Protein AF-A0A960TXF7-F1 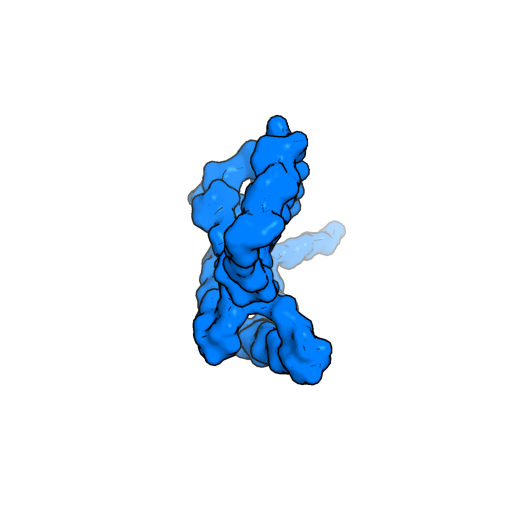(afdb_monomer)

Structure (mmCIF, N/CA/C/O backbone):
data_AF-A0A960TXF7-F1
#
_entry.id   AF-A0A960TXF7-F1
#
loop_
_atom_site.group_PDB
_atom_site.id
_atom_site.type_symbol
_atom_site.label_atom_id
_atom_site.label_alt_id
_atom_site.label_comp_id
_atom_site.label_asym_id
_atom_site.label_entity_id
_atom_site.label_seq_id
_atom_site.pdbx_PDB_ins_code
_atom_site.Cartn_x
_atom_site.Cartn_y
_atom_site.Cartn_z
_atom_site.occupancy
_atom_site.B_iso_or_equiv
_atom_site.auth_seq_id
_atom_site.auth_comp_id
_atom_site.auth_asym_id
_atom_site.auth_atom_id
_atom_site.pdbx_PDB_model_num
ATOM 1 N N . ALA A 1 1 ? 22.463 -26.499 -21.495 1.00 48.94 1 ALA A N 1
ATOM 2 C CA . ALA A 1 1 ? 21.980 -25.417 -20.615 1.00 48.94 1 ALA A CA 1
ATOM 3 C C . ALA A 1 1 ? 20.539 -25.119 -21.002 1.00 48.94 1 ALA A C 1
ATOM 5 O 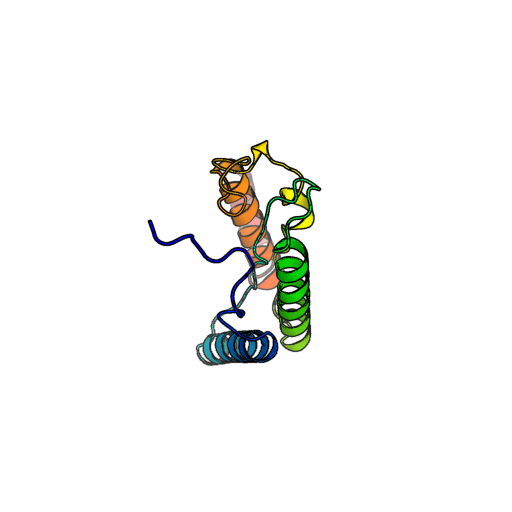O . ALA A 1 1 ? 20.307 -24.806 -22.161 1.00 48.94 1 ALA A O 1
ATOM 6 N N . LEU A 1 2 ? 19.575 -25.313 -20.099 1.00 41.69 2 LEU A N 1
ATOM 7 C CA . LEU A 1 2 ? 18.179 -24.956 -20.362 1.00 41.69 2 LEU A CA 1
ATOM 8 C C . LEU A 1 2 ? 18.055 -23.437 -20.217 1.00 41.69 2 LEU A C 1
ATOM 10 O O . LEU A 1 2 ? 18.309 -22.893 -19.144 1.00 41.69 2 LEU A O 1
ATOM 14 N N . SER A 1 3 ? 17.741 -22.756 -21.314 1.00 46.59 3 SER A N 1
ATOM 15 C CA . SER A 1 3 ? 17.459 -21.323 -21.327 1.00 46.59 3 SER A CA 1
ATOM 16 C C . SER A 1 3 ? 16.235 -21.036 -20.456 1.00 46.59 3 SER A C 1
ATOM 18 O O . SER A 1 3 ? 15.187 -21.653 -20.654 1.00 46.59 3 SER A O 1
ATOM 20 N N . LYS A 1 4 ? 16.355 -20.103 -19.501 1.00 43.81 4 LYS A N 1
ATOM 21 C CA . LYS A 1 4 ? 15.197 -19.589 -18.757 1.00 43.81 4 LYS A CA 1
ATOM 22 C C . LYS A 1 4 ? 14.184 -19.014 -19.761 1.00 43.81 4 LYS A C 1
ATOM 24 O O . LYS A 1 4 ? 14.619 -18.343 -20.700 1.00 43.81 4 LYS A O 1
ATOM 29 N N . PRO A 1 5 ? 12.876 -19.271 -19.599 1.00 44.31 5 PRO A N 1
ATOM 30 C CA . PRO A 1 5 ? 11.870 -18.686 -20.472 1.00 44.31 5 PRO A CA 1
ATOM 31 C C . PRO A 1 5 ? 11.972 -17.160 -20.411 1.00 44.31 5 PRO A C 1
ATOM 33 O O . PRO A 1 5 ? 12.007 -16.573 -19.330 1.00 44.31 5 PRO A O 1
ATOM 36 N N . GLN A 1 6 ? 12.089 -16.541 -21.584 1.00 47.06 6 GLN A N 1
ATOM 37 C CA . GLN A 1 6 ? 12.057 -15.094 -21.747 1.00 47.06 6 GLN A CA 1
ATOM 38 C C . GLN A 1 6 ? 10.592 -14.664 -21.844 1.00 47.06 6 GLN A C 1
ATOM 40 O O . GLN A 1 6 ? 9.909 -14.998 -22.810 1.00 47.06 6 GLN A O 1
ATOM 45 N N . GLY A 1 7 ? 10.113 -13.979 -20.808 1.00 55.59 7 GLY A N 1
ATOM 46 C CA . GLY A 1 7 ? 8.768 -13.414 -20.718 1.00 55.59 7 GLY A CA 1
ATOM 47 C C . GLY A 1 7 ? 8.164 -13.604 -19.323 1.00 55.59 7 GLY A C 1
ATOM 48 O O . GLY A 1 7 ? 8.476 -14.597 -18.656 1.00 55.59 7 GLY A O 1
ATOM 49 N N . PRO A 1 8 ? 7.310 -12.680 -18.851 1.00 56.34 8 PRO A N 1
ATOM 50 C CA . PRO A 1 8 ? 6.561 -12.900 -17.625 1.00 56.34 8 PRO A CA 1
ATOM 51 C C . PRO A 1 8 ? 5.668 -14.127 -17.837 1.00 56.34 8 PRO A C 1
ATOM 53 O O . PRO A 1 8 ? 4.799 -14.139 -18.708 1.00 56.34 8 PRO A O 1
ATOM 56 N N . GLY A 1 9 ? 5.925 -15.193 -17.078 1.00 61.25 9 GLY A N 1
ATOM 57 C CA . GLY A 1 9 ? 5.056 -16.367 -17.060 1.00 61.25 9 GLY A CA 1
ATOM 58 C C . GLY A 1 9 ? 3.615 -15.992 -16.683 1.00 61.25 9 GLY A C 1
ATOM 59 O O . GLY A 1 9 ? 3.362 -14.866 -16.240 1.00 61.25 9 GLY A O 1
ATOM 60 N N . PRO A 1 10 ? 2.649 -16.914 -16.838 1.00 71.25 10 PRO A N 1
ATOM 61 C CA . PRO A 1 10 ? 1.277 -16.654 -16.415 1.00 71.25 10 PRO A CA 1
ATOM 62 C C . PRO A 1 10 ? 1.255 -16.191 -14.952 1.00 71.25 10 PRO A C 1
ATOM 64 O O . PRO A 1 10 ? 1.995 -16.717 -14.116 1.00 71.25 10 PRO A O 1
ATOM 67 N N . LEU A 1 11 ? 0.425 -15.185 -14.652 1.00 76.62 11 LEU A N 1
ATOM 68 C CA . LEU A 1 11 ? 0.263 -14.675 -13.291 1.00 76.62 11 LEU A CA 1
ATOM 69 C C . LEU A 1 11 ? -0.062 -15.840 -12.352 1.00 76.62 11 LEU A C 1
ATOM 71 O O . LEU A 1 11 ? -0.988 -16.605 -12.611 1.00 76.62 11 LEU A O 1
ATOM 75 N N . ARG A 1 12 ? 0.678 -15.951 -11.243 1.00 83.69 12 ARG A N 1
ATOM 76 C CA . ARG A 1 12 ? 0.446 -16.999 -10.235 1.00 83.69 12 ARG A CA 1
ATOM 77 C C . ARG A 1 12 ? -0.962 -16.924 -9.634 1.00 83.69 12 ARG A C 1
ATOM 79 O O . ARG A 1 12 ? -1.509 -17.946 -9.245 1.00 83.69 12 ARG A O 1
ATOM 86 N N . VAL A 1 13 ? -1.512 -15.716 -9.523 1.00 89.75 13 VAL A N 1
ATOM 87 C CA . VAL A 1 13 ? -2.841 -15.440 -8.963 1.00 89.75 13 VAL A CA 1
ATOM 88 C C . VAL A 1 13 ? -3.541 -14.492 -9.921 1.00 89.75 13 VAL A C 1
ATOM 90 O O . VAL A 1 13 ? -2.968 -13.451 -10.228 1.00 89.75 13 VAL A O 1
ATOM 93 N N . GLY A 1 14 ? -4.737 -14.824 -10.407 1.00 93.62 14 GLY A N 1
ATOM 94 C CA . GLY A 1 14 ? -5.514 -13.921 -11.255 1.00 93.62 14 GLY A CA 1
ATOM 95 C C . GLY A 1 14 ? -5.907 -12.637 -10.518 1.00 93.62 14 GLY A C 1
ATOM 96 O O . GLY A 1 14 ? -5.864 -12.562 -9.294 1.00 93.62 14 GLY A O 1
ATOM 97 N N . VAL A 1 15 ? -6.293 -11.594 -11.253 1.00 94.50 15 VAL A N 1
ATOM 98 C CA . VAL A 1 15 ? -6.696 -10.328 -10.616 1.00 94.50 15 VAL A CA 1
ATOM 99 C C . VAL A 1 15 ? -8.021 -10.443 -9.864 1.00 94.50 15 VAL A C 1
ATOM 101 O O . VAL A 1 15 ? -8.145 -9.854 -8.793 1.00 94.50 15 VAL A O 1
ATOM 104 N N . GLU A 1 16 ? -8.975 -11.215 -10.385 1.00 95.94 16 GLU A N 1
ATOM 105 C CA . GLU A 1 16 ? -10.229 -11.469 -9.668 1.00 95.94 16 GLU A CA 1
ATOM 106 C C . GLU A 1 16 ? -9.993 -12.382 -8.457 1.00 95.94 16 GLU A C 1
ATOM 108 O O . GLU A 1 16 ? -10.413 -12.028 -7.363 1.00 95.94 16 GLU A O 1
ATOM 113 N N . ASP A 1 17 ? -9.179 -13.439 -8.584 1.00 97.25 17 ASP A N 1
ATOM 114 C CA . ASP A 1 17 ? -8.786 -14.258 -7.423 1.00 97.25 17 ASP A CA 1
ATOM 115 C C . ASP A 1 17 ? -8.098 -13.414 -6.340 1.00 97.25 17 ASP A C 1
ATOM 117 O O . ASP A 1 17 ? -8.353 -13.571 -5.151 1.00 97.25 17 ASP A O 1
ATOM 121 N N . TYR A 1 18 ? -7.219 -12.487 -6.729 1.00 97.50 18 TYR A N 1
ATOM 122 C CA . TYR A 1 18 ? -6.572 -11.568 -5.794 1.00 97.50 18 TYR A CA 1
ATOM 123 C C . TYR A 1 18 ? -7.580 -10.655 -5.085 1.00 97.50 18 TYR A C 1
ATOM 125 O O . TYR A 1 18 ? -7.461 -10.439 -3.879 1.00 97.50 18 TYR A O 1
ATOM 133 N N . ARG A 1 19 ? -8.574 -10.136 -5.816 1.00 98.19 19 ARG A N 1
ATOM 134 C CA . ARG A 1 19 ? -9.665 -9.331 -5.255 1.00 98.19 19 ARG A CA 1
ATOM 135 C C . ARG A 1 19 ? -10.462 -10.131 -4.230 1.00 98.19 19 ARG A C 1
ATOM 137 O O . ARG A 1 19 ? -10.678 -9.639 -3.124 1.00 98.19 19 ARG A O 1
ATOM 144 N N . ASP A 1 20 ? -10.882 -11.336 -4.592 1.00 98.31 20 ASP A N 1
ATOM 145 C CA . ASP A 1 20 ? -11.723 -12.173 -3.739 1.00 98.31 20 ASP A CA 1
ATOM 146 C C . ASP A 1 20 ? -10.954 -12.658 -2.507 1.00 98.31 20 ASP A C 1
ATOM 148 O O . ASP A 1 20 ? -11.476 -12.583 -1.397 1.00 98.31 20 ASP A O 1
ATOM 152 N N . ASN A 1 21 ? -9.673 -13.002 -2.663 1.00 98.44 21 ASN A N 1
ATOM 153 C CA . ASN A 1 21 ? -8.792 -13.316 -1.538 1.00 98.44 21 ASN A CA 1
ATOM 154 C C . ASN A 1 21 ? -8.642 -12.130 -0.575 1.00 98.44 21 ASN A C 1
ATOM 156 O O . ASN A 1 21 ? -8.694 -12.317 0.637 1.00 98.44 21 ASN A O 1
ATOM 160 N N . LEU A 1 22 ? -8.465 -10.903 -1.085 1.00 98.31 22 LEU A N 1
ATOM 161 C CA . LEU A 1 22 ? -8.387 -9.713 -0.232 1.00 98.31 22 LEU A CA 1
ATOM 162 C C . LEU A 1 22 ? -9.682 -9.468 0.541 1.00 98.31 22 LEU A C 1
ATOM 164 O O . LEU A 1 22 ? -9.623 -9.155 1.728 1.00 98.31 22 LEU A O 1
ATOM 168 N N . ARG A 1 23 ? -10.838 -9.612 -0.116 1.00 98.69 23 ARG A N 1
ATOM 169 C CA . ARG A 1 23 ? -12.144 -9.473 0.541 1.00 98.69 23 ARG A CA 1
ATOM 170 C C . ARG A 1 23 ? -12.311 -10.503 1.653 1.00 98.69 23 ARG A C 1
ATOM 172 O O . ARG A 1 23 ? -12.618 -10.100 2.767 1.00 98.69 23 ARG A O 1
ATOM 179 N N . ALA A 1 24 ? -12.042 -11.776 1.358 1.00 98.56 24 ALA A N 1
ATOM 180 C CA . ALA A 1 24 ? -12.150 -12.864 2.326 1.00 98.56 24 ALA A CA 1
ATOM 181 C C . ALA A 1 24 ? -11.249 -12.626 3.547 1.00 98.56 24 ALA A C 1
ATOM 183 O O . ALA A 1 24 ? -11.729 -12.645 4.669 1.00 98.56 24 ALA A O 1
ATOM 184 N N . MET A 1 25 ? -9.975 -12.265 3.343 1.00 98.69 25 MET A N 1
ATOM 185 C CA . MET A 1 25 ? -9.065 -11.973 4.460 1.00 98.69 25 MET A CA 1
ATOM 186 C C . MET A 1 25 ? -9.539 -10.807 5.343 1.00 98.69 25 MET A C 1
ATOM 188 O O . MET A 1 25 ? -9.341 -10.840 6.558 1.00 98.69 25 MET A O 1
ATOM 192 N N . ILE A 1 26 ? -10.133 -9.761 4.752 1.00 98.62 26 ILE A N 1
ATOM 193 C CA . ILE A 1 26 ? -10.697 -8.632 5.508 1.00 98.62 26 ILE A CA 1
ATOM 194 C C . ILE A 1 26 ? -11.921 -9.071 6.310 1.00 98.62 26 ILE A C 1
ATOM 196 O O . ILE A 1 26 ? -12.040 -8.685 7.473 1.00 98.62 26 ILE A O 1
ATOM 200 N N . ASP A 1 27 ? -12.823 -9.827 5.685 1.00 98.44 27 ASP A N 1
ATOM 201 C CA . ASP A 1 27 ? -14.054 -10.298 6.316 1.00 98.44 27 ASP A CA 1
ATOM 202 C C . ASP A 1 27 ? -13.719 -11.225 7.490 1.00 98.44 27 ASP A C 1
ATOM 204 O O . ASP A 1 27 ? -14.088 -10.905 8.619 1.00 98.44 27 ASP A O 1
ATOM 208 N N . ASP A 1 28 ? -12.891 -12.249 7.265 1.00 98.62 28 ASP A N 1
ATOM 209 C CA . ASP A 1 28 ? -12.446 -13.195 8.296 1.00 98.62 28 ASP A CA 1
ATOM 210 C C . ASP A 1 28 ? -11.789 -12.470 9.485 1.00 98.62 28 ASP A C 1
ATOM 212 O O . ASP A 1 28 ? -12.089 -12.733 10.647 1.00 98.62 28 ASP A O 1
ATOM 216 N N . SER A 1 29 ? -10.917 -11.491 9.214 1.00 98.38 29 SER A N 1
ATOM 217 C CA . SER A 1 29 ? -10.253 -10.721 10.278 1.00 98.38 29 SER A CA 1
ATOM 218 C C . SER A 1 29 ? -11.249 -9.909 11.114 1.00 98.38 29 SER A C 1
ATOM 220 O O . SER A 1 29 ? -11.090 -9.779 12.327 1.00 98.38 29 SER A O 1
ATOM 222 N N . ARG A 1 30 ? -12.273 -9.334 10.476 1.00 97.25 30 ARG A N 1
ATOM 223 C CA . ARG A 1 30 ? -13.287 -8.516 11.155 1.00 97.25 30 ARG A CA 1
ATOM 224 C C . ARG A 1 30 ? -14.293 -9.349 11.929 1.00 97.25 30 ARG A C 1
ATOM 226 O O . ARG A 1 30 ? -14.745 -8.892 12.976 1.00 97.25 30 ARG A O 1
ATOM 233 N N . GLU A 1 31 ? -14.634 -10.535 11.436 1.00 97.94 31 GLU A N 1
ATOM 234 C CA . GLU A 1 31 ? -15.466 -11.496 12.164 1.00 97.94 31 GLU A CA 1
ATOM 235 C C . GLU A 1 31 ? -14.823 -11.877 13.507 1.00 97.94 31 GLU A C 1
ATOM 237 O O . GLU A 1 31 ? -15.519 -11.975 14.516 1.00 97.94 31 GLU A O 1
ATOM 242 N N . GLU A 1 32 ? -13.489 -11.933 13.558 1.00 98.00 32 GLU A N 1
ATOM 243 C CA . GLU A 1 32 ? -12.696 -12.139 14.779 1.00 98.00 32 GLU A CA 1
ATOM 244 C C . GLU A 1 32 ? -12.445 -10.845 15.588 1.00 98.00 32 GLU A C 1
ATOM 246 O O . GLU A 1 32 ? -11.663 -10.822 16.541 1.00 98.00 32 GLU A O 1
ATOM 251 N N . GLY A 1 33 ? -13.095 -9.734 15.226 1.00 97.06 33 GLY A N 1
ATOM 252 C CA . GLY A 1 33 ? -13.002 -8.457 15.938 1.00 97.06 33 GLY A CA 1
ATOM 253 C C . GLY A 1 33 ? -11.702 -7.680 15.707 1.00 97.06 33 GLY A C 1
ATOM 254 O O . GLY A 1 33 ? -11.419 -6.734 16.447 1.00 97.06 33 GLY A O 1
ATOM 255 N N . ALA A 1 34 ? -10.899 -8.040 14.700 1.00 97.62 34 ALA A N 1
ATOM 256 C CA . ALA A 1 34 ? -9.671 -7.321 14.389 1.00 97.62 34 ALA A CA 1
ATOM 257 C C . ALA A 1 34 ? -9.936 -6.030 13.597 1.00 97.62 34 ALA A C 1
ATOM 259 O O . ALA A 1 34 ? -10.768 -5.965 12.687 1.00 97.62 34 ALA A O 1
ATOM 260 N N . ASN A 1 35 ? -9.135 -5.004 13.890 1.00 96.88 35 ASN A N 1
ATOM 261 C CA . ASN A 1 35 ? -9.017 -3.824 13.042 1.00 96.88 35 ASN A CA 1
ATOM 262 C C . ASN A 1 35 ? -8.053 -4.119 11.889 1.00 96.88 35 ASN A C 1
ATOM 264 O O . ASN A 1 35 ? -6.926 -4.561 12.112 1.00 96.88 35 ASN A O 1
ATOM 268 N N . VAL A 1 36 ? -8.481 -3.843 10.658 1.00 98.00 36 VAL A N 1
ATOM 269 C CA . VAL A 1 36 ? -7.714 -4.160 9.447 1.00 98.00 36 VAL A CA 1
ATOM 270 C C . VAL A 1 36 ? -7.224 -2.884 8.774 1.00 98.00 36 VAL A C 1
ATOM 272 O O . VAL A 1 36 ? -7.999 -1.953 8.564 1.00 98.00 36 VAL A O 1
ATOM 275 N N . ILE A 1 37 ? -5.947 -2.871 8.387 1.00 98.06 37 ILE A N 1
ATOM 276 C CA . ILE A 1 37 ? -5.323 -1.861 7.524 1.00 98.06 37 ILE A CA 1
ATOM 277 C C . ILE A 1 37 ? -4.745 -2.586 6.313 1.00 98.06 37 ILE A C 1
ATOM 279 O O . ILE A 1 37 ? -4.038 -3.581 6.472 1.00 98.06 37 ILE A O 1
ATOM 283 N N . LEU A 1 38 ? -4.985 -2.069 5.108 1.00 98.00 38 LEU A N 1
ATOM 284 C CA . LEU A 1 38 ? -4.288 -2.540 3.913 1.00 98.00 38 LEU A CA 1
ATOM 285 C C . LEU A 1 38 ? -3.053 -1.684 3.634 1.00 98.00 38 LEU A C 1
ATOM 287 O O . LEU A 1 38 ? -3.142 -0.465 3.507 1.00 98.00 38 LEU A O 1
ATOM 291 N N . VAL A 1 39 ? -1.897 -2.328 3.482 1.00 97.56 39 VAL A N 1
ATOM 292 C CA . VAL A 1 39 ? -0.645 -1.671 3.083 1.00 97.56 39 VAL A CA 1
ATOM 293 C C . VAL A 1 39 ? -0.381 -1.987 1.617 1.00 97.56 39 VAL A C 1
ATOM 295 O O . VAL A 1 39 ? -0.290 -3.155 1.235 1.00 97.56 39 VAL A O 1
ATOM 298 N N . LEU A 1 40 ? -0.269 -0.960 0.773 1.00 96.00 40 LEU A N 1
ATOM 299 C CA . LEU A 1 40 ? 0.006 -1.170 -0.647 1.00 96.00 40 LEU A CA 1
ATOM 300 C C . LEU A 1 40 ? 1.489 -1.481 -0.849 1.00 96.00 40 LEU A C 1
ATOM 302 O O . LEU A 1 40 ? 2.355 -0.729 -0.403 1.00 96.00 40 LEU A O 1
ATOM 306 N N . SER A 1 41 ? 1.769 -2.585 -1.544 1.00 92.62 41 SER A N 1
ATOM 307 C CA . SER A 1 41 ? 3.133 -3.053 -1.800 1.00 92.62 41 SER A CA 1
ATOM 308 C C . SER A 1 41 ? 3.931 -2.011 -2.602 1.00 92.62 41 SER A C 1
ATOM 310 O O . SER A 1 41 ? 3.546 -1.694 -3.737 1.00 92.62 41 SER A O 1
ATOM 312 N N . PRO A 1 42 ? 5.027 -1.468 -2.039 1.00 93.31 42 PRO A N 1
ATOM 313 C CA . PRO A 1 42 ? 5.905 -0.566 -2.764 1.00 93.31 42 PRO A CA 1
ATOM 314 C C . PRO A 1 42 ? 6.751 -1.325 -3.785 1.00 93.31 42 PRO A C 1
ATOM 316 O O . PRO A 1 42 ? 6.947 -2.533 -3.686 1.00 93.31 42 PRO A O 1
ATOM 319 N N . TYR A 1 43 ? 7.254 -0.590 -4.768 1.00 93.12 43 TYR A N 1
ATOM 320 C CA . TYR A 1 43 ? 8.151 -1.088 -5.805 1.00 93.12 43 TYR A CA 1
ATOM 321 C C . TYR A 1 43 ? 8.986 0.070 -6.347 1.00 93.12 43 TYR A C 1
ATOM 323 O O . TYR A 1 43 ? 8.530 1.207 -6.248 1.00 93.12 43 TYR A O 1
ATOM 331 N N . LEU A 1 44 ? 10.158 -0.198 -6.928 1.00 92.19 44 LEU A N 1
ATOM 332 C CA . LEU A 1 44 ? 11.033 0.812 -7.534 1.00 92.19 44 LEU A CA 1
ATOM 333 C C . LEU A 1 44 ? 10.878 0.863 -9.063 1.00 92.19 44 LEU A C 1
ATOM 335 O O . LEU A 1 44 ? 11.276 -0.062 -9.761 1.00 92.19 44 LEU A O 1
ATOM 339 N N . ASP A 1 45 ? 10.335 1.962 -9.581 1.00 91.56 45 ASP A N 1
ATOM 340 C CA . ASP A 1 45 ? 10.169 2.241 -11.011 1.00 91.56 45 ASP A CA 1
ATOM 341 C C . ASP A 1 45 ? 11.403 2.999 -11.528 1.00 91.56 45 ASP A C 1
ATOM 343 O O . ASP A 1 45 ? 11.552 4.201 -11.299 1.00 91.56 45 ASP A O 1
ATOM 347 N N . LEU A 1 46 ? 12.308 2.298 -12.217 1.00 87.19 46 LEU A N 1
ATOM 348 C CA . LEU A 1 46 ? 13.506 2.917 -12.804 1.00 87.19 46 LEU A CA 1
ATOM 349 C C . LEU A 1 46 ? 13.244 3.542 -14.187 1.00 87.19 46 LEU A C 1
ATOM 351 O O . LEU A 1 46 ? 14.181 3.992 -14.842 1.00 87.19 46 LEU A O 1
ATOM 355 N N . GLY A 1 47 ? 11.992 3.571 -14.661 1.00 79.06 47 GLY A N 1
ATOM 356 C CA . GLY A 1 47 ? 11.621 4.188 -15.940 1.00 79.06 47 GLY A CA 1
ATOM 357 C C . GLY A 1 47 ? 12.060 3.421 -17.195 1.00 79.06 47 GLY A C 1
ATOM 358 O O . GLY A 1 47 ? 11.799 3.879 -18.306 1.00 79.06 47 GLY A O 1
ATOM 359 N N . HIS A 1 48 ? 12.700 2.261 -17.043 1.00 69.62 48 HIS A N 1
ATOM 360 C CA . HIS A 1 48 ? 12.930 1.304 -18.129 1.00 69.62 48 HIS A CA 1
ATOM 361 C C . HIS A 1 48 ? 11.692 0.412 -18.314 1.00 69.62 48 HIS A C 1
ATOM 363 O O . HIS A 1 48 ? 10.908 0.304 -17.375 1.00 69.62 48 HIS A O 1
ATOM 369 N N . ASP A 1 49 ? 11.514 -0.215 -19.490 1.00 64.88 49 ASP A N 1
ATOM 370 C CA . ASP A 1 49 ? 10.403 -1.127 -19.854 1.00 64.88 49 ASP A CA 1
ATOM 371 C C . ASP A 1 49 ? 10.310 -2.351 -18.919 1.00 64.88 49 ASP A C 1
ATOM 373 O O . ASP A 1 49 ? 10.624 -3.491 -19.255 1.00 64.88 49 ASP A O 1
ATOM 377 N N . GLN A 1 50 ? 9.911 -2.099 -17.681 1.00 76.19 50 GLN A N 1
ATOM 378 C CA . GLN A 1 50 ? 9.715 -3.079 -16.642 1.00 76.19 50 GLN A CA 1
ATOM 379 C C . GLN A 1 50 ? 8.298 -3.611 -16.799 1.00 76.19 50 GLN A C 1
ATOM 381 O O . GLN A 1 50 ? 7.339 -3.032 -16.285 1.00 76.19 50 GLN A O 1
ATOM 386 N N . ASP A 1 51 ? 8.172 -4.742 -17.493 1.00 80.00 51 ASP A N 1
ATOM 387 C CA . ASP A 1 51 ? 6.896 -5.431 -17.748 1.00 80.00 51 ASP A CA 1
ATOM 388 C C . ASP A 1 51 ? 6.065 -5.676 -16.472 1.00 80.00 51 ASP A C 1
ATOM 390 O O . ASP A 1 51 ? 4.842 -5.833 -16.511 1.00 80.00 51 ASP A O 1
ATOM 394 N N . TRP A 1 52 ? 6.719 -5.681 -15.310 1.00 84.00 52 TRP A N 1
ATOM 395 C CA . TRP A 1 52 ? 6.102 -5.884 -14.008 1.00 84.00 52 TRP A CA 1
ATOM 396 C C . TRP A 1 52 ? 5.465 -4.609 -13.413 1.00 84.00 52 TRP A C 1
ATOM 398 O O . TRP A 1 52 ? 4.558 -4.717 -12.584 1.00 84.00 52 TRP A O 1
ATOM 408 N N . VAL A 1 53 ? 5.841 -3.397 -13.840 1.00 88.25 53 VAL A N 1
ATOM 409 C CA . VAL A 1 53 ? 5.265 -2.137 -13.320 1.00 88.25 53 VAL A CA 1
ATOM 410 C C . VAL A 1 53 ? 3.769 -2.009 -13.655 1.00 88.25 53 VAL A C 1
ATOM 412 O O . VAL A 1 53 ? 2.975 -1.718 -12.751 1.00 88.25 53 VAL A O 1
ATOM 415 N N . PRO A 1 54 ? 3.311 -2.265 -14.901 1.00 89.62 54 PRO A N 1
ATOM 416 C CA . PRO A 1 54 ? 1.882 -2.312 -15.211 1.00 89.62 54 PRO A CA 1
ATOM 417 C C . PRO A 1 54 ? 1.112 -3.322 -14.354 1.00 89.62 54 PRO A C 1
ATOM 419 O O . PRO A 1 54 ? -0.014 -3.033 -13.933 1.00 89.62 54 PRO A O 1
ATOM 422 N N . MET A 1 55 ? 1.723 -4.475 -14.053 1.00 89.56 55 MET A N 1
ATOM 423 C CA . MET A 1 55 ? 1.160 -5.470 -13.142 1.00 89.56 55 MET A CA 1
ATOM 424 C C . MET A 1 55 ? 1.003 -4.877 -11.736 1.00 89.56 55 MET A C 1
ATOM 426 O O . MET A 1 55 ? -0.120 -4.838 -11.240 1.00 89.56 55 MET A O 1
ATOM 430 N N . HIS A 1 56 ? 2.053 -4.316 -11.127 1.00 91.25 56 HIS A N 1
ATOM 431 C CA . HIS A 1 56 ? 1.951 -3.674 -9.806 1.00 91.25 56 HIS A CA 1
ATOM 432 C C . HIS A 1 56 ? 0.862 -2.596 -9.766 1.00 91.25 56 HIS A C 1
ATOM 434 O O . HIS A 1 56 ? 0.029 -2.590 -8.860 1.00 91.25 56 HIS A O 1
ATOM 440 N N . ARG A 1 57 ? 0.783 -1.732 -10.788 1.00 91.62 57 ARG A N 1
ATOM 441 C CA . ARG A 1 57 ? -0.275 -0.711 -10.893 1.00 91.62 57 ARG A CA 1
ATOM 442 C C . ARG A 1 57 ? -1.675 -1.332 -10.949 1.00 91.62 57 ARG A C 1
ATOM 444 O O . ARG A 1 57 ? -2.611 -0.772 -10.380 1.00 91.62 57 ARG A O 1
ATOM 451 N N . ARG A 1 58 ? -1.841 -2.477 -11.621 1.00 93.50 58 ARG A N 1
ATOM 452 C CA . ARG A 1 58 ? -3.121 -3.200 -11.692 1.00 93.50 58 ARG A CA 1
ATOM 453 C C . ARG A 1 58 ? -3.529 -3.761 -10.329 1.00 93.50 58 ARG A C 1
ATOM 455 O O . ARG A 1 58 ? -4.660 -3.519 -9.918 1.00 93.50 58 ARG A O 1
ATOM 462 N N . TYR A 1 59 ? -2.625 -4.434 -9.618 1.00 95.00 59 TYR A N 1
ATOM 463 C CA . TYR A 1 59 ? -2.911 -4.987 -8.285 1.00 95.00 59 TYR A CA 1
ATOM 464 C C . TYR A 1 59 ? -3.110 -3.891 -7.238 1.00 95.00 59 TYR A C 1
ATOM 466 O O . TYR A 1 59 ? -4.018 -4.001 -6.417 1.00 95.00 59 TYR A O 1
ATOM 474 N N . LYS A 1 60 ? -2.347 -2.791 -7.321 1.00 95.62 60 LYS A N 1
ATOM 475 C CA . LYS A 1 60 ? -2.544 -1.598 -6.486 1.00 95.62 60 LYS A CA 1
ATOM 476 C C . LYS A 1 60 ? -3.980 -1.089 -6.602 1.00 95.62 60 LYS A C 1
ATOM 478 O O . LYS A 1 60 ? -4.656 -0.951 -5.592 1.00 95.62 60 LYS A O 1
ATOM 483 N N . ARG A 1 61 ? -4.471 -0.872 -7.832 1.00 96.38 61 ARG A N 1
ATOM 484 C CA . ARG A 1 61 ? -5.852 -0.411 -8.069 1.00 96.38 61 ARG A CA 1
ATOM 485 C C . ARG A 1 61 ? -6.893 -1.360 -7.483 1.00 96.38 61 ARG A C 1
ATOM 487 O O . ARG A 1 61 ? -7.884 -0.898 -6.934 1.00 96.38 61 ARG A O 1
ATOM 494 N N . VAL A 1 62 ? -6.673 -2.667 -7.599 1.00 97.69 62 VAL A N 1
ATOM 495 C CA . VAL A 1 62 ? -7.592 -3.675 -7.050 1.00 97.69 62 VAL A CA 1
ATOM 496 C C . VAL A 1 62 ? -7.607 -3.616 -5.527 1.00 97.69 62 VAL A C 1
ATOM 498 O O . VAL A 1 62 ? -8.685 -3.561 -4.949 1.00 97.69 62 VAL A O 1
ATOM 501 N N . ALA A 1 63 ? -6.438 -3.550 -4.887 1.00 98.06 63 ALA A N 1
ATOM 502 C CA . ALA A 1 63 ? -6.335 -3.434 -3.436 1.00 98.06 63 ALA A CA 1
ATOM 503 C C . ALA A 1 63 ? -6.983 -2.144 -2.913 1.00 98.06 63 ALA A C 1
ATOM 505 O O . ALA A 1 63 ? -7.759 -2.202 -1.967 1.00 98.06 63 ALA A O 1
ATOM 506 N N . SER A 1 64 ? -6.735 -1.000 -3.562 1.00 97.75 64 SER A N 1
ATOM 507 C CA . SER A 1 64 ? -7.387 0.269 -3.213 1.00 97.75 64 SER A CA 1
ATOM 508 C C . SER A 1 64 ? -8.909 0.199 -3.365 1.00 97.75 64 SER A C 1
ATOM 510 O O . SER A 1 64 ? -9.621 0.648 -2.474 1.00 97.75 64 SER A O 1
ATOM 512 N N . ALA A 1 65 ? -9.412 -0.403 -4.448 1.00 98.31 65 ALA A N 1
ATOM 513 C CA . ALA A 1 65 ? -10.851 -0.547 -4.669 1.00 98.31 65 ALA A CA 1
ATOM 514 C C . ALA A 1 65 ? -11.512 -1.472 -3.633 1.00 98.31 65 ALA A C 1
ATOM 516 O O . ALA A 1 65 ? -12.591 -1.162 -3.142 1.00 98.31 65 ALA A O 1
ATOM 517 N N . VAL A 1 66 ? -10.866 -2.588 -3.270 1.00 98.62 66 VAL A N 1
ATOM 518 C CA . VAL A 1 66 ? -11.355 -3.466 -2.190 1.00 98.62 66 VAL A CA 1
ATOM 519 C C . VAL A 1 66 ? -11.334 -2.736 -0.850 1.00 98.62 66 VAL A C 1
ATOM 521 O O . VAL A 1 66 ? -12.258 -2.889 -0.056 1.00 98.62 66 VAL A O 1
ATOM 524 N N . ALA A 1 67 ? -10.308 -1.922 -0.599 1.00 98.31 67 ALA A N 1
ATOM 525 C CA . ALA A 1 67 ? -10.217 -1.160 0.632 1.00 98.31 67 ALA A CA 1
ATOM 526 C C . ALA A 1 67 ? -11.368 -0.159 0.788 1.00 98.31 67 ALA A C 1
ATOM 528 O O . ALA A 1 67 ? -11.984 -0.090 1.849 1.00 98.31 67 ALA A O 1
ATOM 529 N N . GLU A 1 68 ? -11.670 0.573 -0.286 1.00 98.38 68 GLU A N 1
ATOM 530 C CA . GLU A 1 68 ? -12.801 1.496 -0.364 1.00 98.38 68 GLU A CA 1
ATOM 531 C C . GLU A 1 68 ? -14.132 0.757 -0.174 1.00 98.38 68 GLU A C 1
ATOM 533 O O . GLU A 1 68 ? -14.918 1.130 0.693 1.00 98.38 68 GLU A O 1
ATOM 538 N N . GLU A 1 69 ? -14.345 -0.340 -0.906 1.00 98.31 69 GLU A N 1
ATOM 539 C CA . GLU A 1 69 ? -15.544 -1.182 -0.807 1.00 98.31 69 GLU A CA 1
ATOM 540 C C . GLU A 1 69 ? -15.787 -1.691 0.619 1.00 98.31 69 GLU A C 1
ATOM 542 O O . GLU A 1 69 ? -16.914 -1.671 1.110 1.00 98.31 69 GLU A O 1
ATOM 547 N N . LYS A 1 70 ? -14.729 -2.149 1.295 1.00 98.19 70 LYS A N 1
ATOM 548 C CA . LYS A 1 70 ? -14.808 -2.689 2.655 1.00 98.19 70 LYS A CA 1
ATOM 549 C C . LYS A 1 70 ? -14.704 -1.604 3.728 1.00 98.19 70 LYS A C 1
ATOM 551 O O . LYS A 1 70 ? -14.845 -1.918 4.909 1.00 98.19 70 LYS A O 1
ATOM 556 N N . GLY A 1 71 ? -14.441 -0.348 3.375 1.00 97.69 71 GLY A N 1
ATOM 557 C CA . GLY A 1 71 ? -14.202 0.724 4.342 1.00 97.69 71 GLY A CA 1
ATOM 558 C C . GLY A 1 71 ? -13.034 0.426 5.290 1.00 97.69 71 GLY A C 1
ATOM 559 O O . GLY A 1 71 ? -13.153 0.653 6.493 1.00 97.69 71 GLY A O 1
ATOM 560 N N . VAL A 1 72 ? -11.938 -0.151 4.787 1.00 98.31 72 VAL A N 1
ATOM 561 C CA . VAL A 1 72 ? -10.693 -0.337 5.558 1.00 98.31 72 VAL A CA 1
ATOM 562 C C . VAL A 1 72 ? -9.684 0.766 5.215 1.00 98.31 72 VAL A C 1
ATOM 564 O O . VAL A 1 72 ? -9.557 1.136 4.046 1.00 98.31 72 VAL A O 1
ATOM 567 N N . PRO A 1 73 ? -8.941 1.307 6.198 1.00 98.00 73 PRO A N 1
ATOM 568 C CA . PRO A 1 73 ? -7.869 2.258 5.929 1.00 98.00 73 PRO A CA 1
ATOM 569 C C . PRO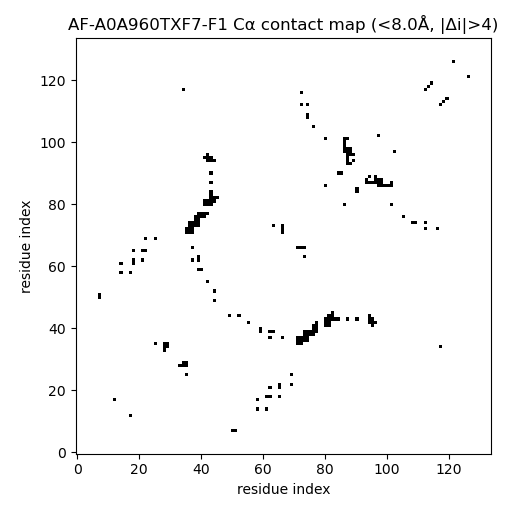 A 1 73 ? -6.782 1.679 5.018 1.00 98.00 73 PRO A C 1
ATOM 571 O O . PRO A 1 73 ? -6.443 0.495 5.098 1.00 98.00 73 PRO A O 1
ATOM 574 N N . VAL A 1 74 ? -6.196 2.548 4.192 1.00 98.00 74 VAL A N 1
ATOM 575 C CA . VAL A 1 74 ? -5.088 2.211 3.293 1.00 98.00 74 VAL A CA 1
ATOM 576 C C . VAL A 1 74 ? -3.848 3.012 3.654 1.00 98.00 74 VAL A C 1
ATOM 578 O O . VAL A 1 74 ? -3.890 4.239 3.738 1.00 98.00 74 VAL A O 1
ATOM 581 N N . VAL A 1 75 ? -2.723 2.316 3.772 1.00 97.94 75 VAL A N 1
ATOM 582 C CA . VAL A 1 75 ? -1.387 2.907 3.784 1.00 97.94 75 VAL A CA 1
ATOM 583 C C . VAL A 1 75 ? -0.802 2.788 2.380 1.00 97.94 75 VAL A C 1
ATOM 585 O O . VAL A 1 75 ? -0.315 1.731 1.974 1.00 97.94 75 VAL A O 1
ATOM 588 N N . ASP A 1 76 ? -0.872 3.883 1.620 1.00 96.62 76 ASP A N 1
ATOM 589 C CA . ASP A 1 76 ? -0.251 3.995 0.299 1.00 96.62 76 ASP A CA 1
ATOM 590 C C . ASP A 1 76 ? 1.087 4.733 0.400 1.00 96.62 76 ASP A C 1
ATOM 592 O O . ASP A 1 76 ? 1.149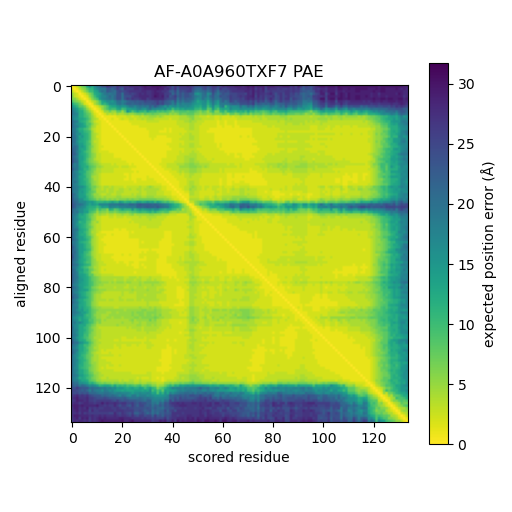 5.949 0.587 1.00 96.62 76 ASP A O 1
ATOM 596 N N . VAL A 1 77 ? 2.173 3.975 0.277 1.00 94.62 77 VAL A N 1
ATOM 597 C CA . VAL A 1 77 ? 3.551 4.490 0.263 1.00 94.62 77 VAL A CA 1
ATOM 598 C C . VAL A 1 77 ? 4.171 4.456 -1.134 1.00 94.62 77 VAL A C 1
ATOM 600 O O . VAL A 1 77 ? 5.320 4.861 -1.309 1.00 94.62 77 VAL A O 1
ATOM 603 N N . VAL A 1 78 ? 3.427 3.986 -2.142 1.00 93.00 78 VAL A N 1
ATOM 604 C CA . VAL A 1 78 ? 3.970 3.678 -3.471 1.00 93.00 78 VAL A CA 1
ATOM 605 C C . VAL A 1 78 ? 4.546 4.926 -4.127 1.00 93.00 78 VAL A C 1
ATOM 607 O O . VAL A 1 78 ? 5.672 4.894 -4.609 1.00 93.00 78 VAL A O 1
ATOM 610 N N . ASP A 1 79 ? 3.819 6.043 -4.114 1.00 89.69 79 ASP A N 1
ATOM 611 C CA . ASP A 1 79 ? 4.267 7.263 -4.796 1.00 89.69 79 ASP A CA 1
ATOM 612 C C . ASP A 1 79 ? 5.499 7.899 -4.132 1.00 89.69 79 ASP A C 1
ATOM 614 O O . ASP A 1 79 ? 6.286 8.550 -4.816 1.00 89.69 79 ASP A O 1
ATOM 618 N N . LYS A 1 80 ? 5.703 7.664 -2.827 1.00 91.44 80 LYS A N 1
ATOM 619 C CA . LYS A 1 80 ? 6.893 8.127 -2.096 1.00 91.44 80 LYS A CA 1
ATOM 620 C C . LYS A 1 80 ? 8.124 7.273 -2.393 1.00 91.44 80 LYS A C 1
ATOM 622 O O . LYS A 1 80 ? 9.231 7.796 -2.419 1.00 91.44 80 LYS A O 1
ATOM 627 N N . LEU A 1 81 ? 7.935 5.969 -2.592 1.00 93.62 81 LEU A N 1
ATOM 628 C CA . LEU A 1 81 ? 9.037 5.015 -2.721 1.00 93.62 81 LEU A CA 1
ATOM 629 C C . LEU A 1 81 ? 9.427 4.747 -4.177 1.00 93.62 81 LEU A C 1
ATOM 631 O O . LEU A 1 81 ? 10.598 4.512 -4.458 1.00 93.62 81 LEU A O 1
ATOM 635 N N . ARG A 1 82 ? 8.486 4.832 -5.125 1.00 93.88 82 ARG A N 1
ATOM 636 C CA . ARG A 1 82 ? 8.704 4.319 -6.486 1.00 93.88 82 ARG A CA 1
ATOM 637 C C . ARG A 1 82 ? 9.780 5.005 -7.310 1.00 93.88 82 ARG A C 1
ATOM 639 O O . ARG A 1 82 ? 10.192 4.436 -8.305 1.00 93.88 82 ARG A O 1
ATOM 646 N N . PHE A 1 83 ? 10.236 6.188 -6.916 1.00 94.38 83 PHE A N 1
ATOM 647 C CA . PHE A 1 83 ? 11.315 6.908 -7.601 1.00 94.38 83 PHE A CA 1
ATOM 648 C C . PHE A 1 83 ? 12.506 7.188 -6.676 1.00 94.38 83 PHE A C 1
ATOM 650 O O . PHE A 1 83 ? 13.303 8.082 -6.946 1.00 94.38 83 PHE A O 1
ATOM 657 N N . ALA A 1 84 ? 12.613 6.448 -5.569 1.00 95.25 84 ALA A N 1
ATOM 658 C CA . ALA A 1 84 ? 13.627 6.643 -4.541 1.00 95.25 84 ALA A CA 1
ATOM 659 C C . ALA A 1 84 ? 14.552 5.414 -4.455 1.00 95.25 84 ALA A C 1
ATOM 661 O O . ALA A 1 84 ? 14.415 4.603 -3.538 1.00 95.25 84 ALA A O 1
ATOM 662 N N . PRO A 1 85 ? 15.501 5.234 -5.395 1.00 95.81 85 PRO A N 1
ATOM 663 C CA . PRO A 1 85 ? 16.375 4.056 -5.423 1.00 95.81 85 PRO A CA 1
ATOM 664 C C . PRO A 1 85 ? 17.217 3.903 -4.148 1.00 95.81 85 PRO A C 1
ATOM 666 O O . PRO A 1 85 ? 17.503 2.789 -3.724 1.00 95.81 85 PRO A O 1
ATOM 669 N N . ASN A 1 86 ? 17.549 5.011 -3.479 1.00 96.81 86 ASN A N 1
ATOM 670 C CA . ASN A 1 86 ? 18.264 5.024 -2.200 1.00 96.81 86 ASN A CA 1
ATOM 671 C C . ASN A 1 86 ? 17.479 4.396 -1.034 1.00 96.81 86 ASN A C 1
ATOM 673 O O . ASN A 1 86 ? 18.041 4.228 0.044 1.00 96.81 86 ASN A O 1
ATOM 677 N N . LEU A 1 87 ? 16.199 4.074 -1.228 1.00 97.25 87 LEU A N 1
ATOM 678 C CA . LEU A 1 87 ? 15.336 3.428 -0.241 1.00 97.25 87 LEU A CA 1
ATOM 679 C C . LEU A 1 87 ? 15.176 1.914 -0.473 1.00 97.25 87 LEU A C 1
ATOM 681 O O . LEU A 1 87 ? 14.434 1.256 0.256 1.00 97.25 87 LEU A O 1
ATOM 685 N N . PHE A 1 88 ? 15.896 1.346 -1.445 1.00 96.62 88 PHE A N 1
ATOM 686 C CA . PHE A 1 88 ? 15.916 -0.086 -1.755 1.00 96.62 88 PHE A CA 1
ATOM 687 C C . PHE A 1 88 ? 17.258 -0.720 -1.383 1.00 96.62 88 PHE A C 1
ATOM 689 O O . PHE A 1 88 ? 18.269 -0.026 -1.280 1.00 96.62 88 PHE A O 1
ATOM 696 N N . MET A 1 89 ? 17.260 -2.026 -1.095 1.00 95.50 89 MET A N 1
ATOM 697 C CA . MET A 1 89 ? 18.471 -2.736 -0.662 1.00 95.50 89 MET A CA 1
ATOM 698 C C . MET A 1 89 ? 19.504 -2.838 -1.786 1.00 95.50 89 MET A C 1
ATOM 700 O O . MET A 1 89 ? 20.676 -2.538 -1.572 1.00 95.50 89 MET A O 1
ATOM 704 N N . GLU A 1 90 ? 19.056 -3.232 -2.978 1.00 93.25 90 GLU A N 1
ATOM 705 C CA . GLU A 1 90 ? 19.897 -3.386 -4.163 1.00 93.25 90 GLU A CA 1
ATOM 706 C C . GLU A 1 90 ? 19.142 -2.850 -5.395 1.00 93.25 90 GLU A C 1
ATOM 708 O O . GLU A 1 90 ? 18.661 -3.631 -6.202 1.00 93.25 90 GLU A O 1
ATOM 713 N N . PRO A 1 91 ? 18.975 -1.528 -5.569 1.00 91.44 91 PRO A N 1
ATOM 714 C CA . PRO A 1 91 ? 18.032 -0.957 -6.546 1.00 91.44 91 PRO A CA 1
ATOM 715 C C . PRO A 1 91 ? 18.223 -1.423 -8.004 1.00 91.44 91 PRO A C 1
ATOM 717 O O . PRO A 1 91 ? 17.262 -1.447 -8.776 1.00 91.44 91 PRO A O 1
ATOM 720 N N . ASP A 1 92 ? 19.439 -1.825 -8.378 1.00 90.62 92 ASP A N 1
ATOM 721 C CA . ASP A 1 92 ? 19.768 -2.299 -9.726 1.00 90.62 92 ASP A CA 1
ATOM 722 C C . ASP A 1 92 ? 19.370 -3.769 -9.973 1.00 90.62 92 ASP A C 1
ATOM 724 O O . ASP A 1 92 ? 19.148 -4.167 -11.118 1.00 90.62 92 ASP A O 1
ATOM 728 N N . THR A 1 93 ? 19.271 -4.582 -8.916 1.00 89.00 93 THR A N 1
ATOM 729 C CA . THR A 1 93 ? 19.034 -6.041 -8.977 1.00 89.00 93 THR A CA 1
ATOM 730 C C . THR A 1 93 ? 17.766 -6.488 -8.247 1.00 89.00 93 THR A C 1
ATOM 732 O O . THR A 1 93 ? 17.204 -7.532 -8.582 1.00 89.00 93 THR A O 1
ATOM 735 N N . ASP A 1 94 ? 17.288 -5.688 -7.298 1.00 87.62 94 ASP A N 1
ATOM 736 C CA . ASP A 1 94 ? 16.164 -5.930 -6.402 1.00 87.62 94 ASP A CA 1
ATOM 737 C C . ASP A 1 94 ? 15.319 -4.656 -6.225 1.00 87.62 94 ASP A C 1
ATOM 739 O O . ASP A 1 94 ? 15.612 -3.753 -5.439 1.00 87.62 94 ASP A O 1
ATOM 743 N N . GLN A 1 95 ? 14.223 -4.603 -6.978 1.00 90.44 95 GLN A N 1
ATOM 744 C CA . GLN A 1 95 ?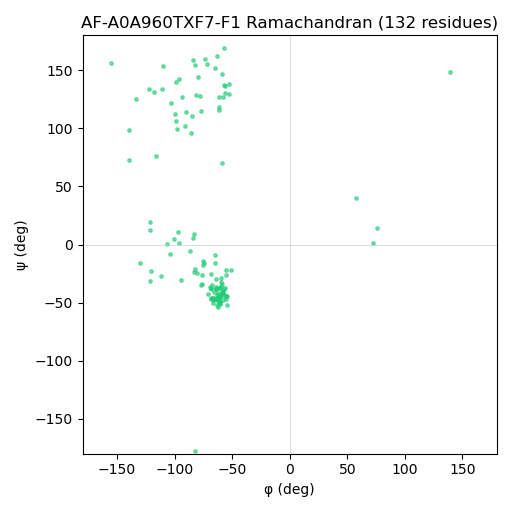 13.305 -3.460 -7.037 1.00 90.44 95 GLN A CA 1
ATOM 745 C C . GLN A 1 95 ? 12.082 -3.623 -6.125 1.00 90.44 95 GLN A C 1
ATOM 747 O O . GLN A 1 95 ? 11.125 -2.852 -6.234 1.00 90.44 95 GLN A O 1
ATOM 752 N N . ILE A 1 96 ? 12.089 -4.631 -5.243 1.00 91.00 96 ILE A N 1
ATOM 753 C CA . ILE A 1 96 ? 10.959 -4.952 -4.360 1.00 91.00 96 ILE A CA 1
ATOM 754 C C . ILE A 1 96 ? 11.338 -4.897 -2.877 1.00 91.00 96 ILE A C 1
ATOM 756 O O . ILE A 1 96 ? 10.496 -4.514 -2.063 1.00 91.00 96 ILE A O 1
ATOM 760 N N . HIS A 1 97 ? 12.583 -5.217 -2.508 1.00 94.50 97 HIS A N 1
ATOM 761 C CA . HIS A 1 97 ? 13.015 -5.167 -1.113 1.00 94.50 97 HIS A CA 1
ATOM 762 C C . HIS A 1 97 ? 13.573 -3.791 -0.750 1.00 94.50 97 HIS A C 1
ATOM 764 O O . HIS A 1 97 ? 14.618 -3.337 -1.224 1.00 94.50 97 HIS A O 1
ATOM 770 N N . PHE A 1 98 ? 12.846 -3.120 0.136 1.00 96.19 98 PHE A N 1
ATOM 771 C CA . PHE A 1 98 ? 13.221 -1.826 0.678 1.00 96.19 98 PHE A CA 1
ATOM 772 C C . PHE A 1 98 ? 14.216 -1.957 1.838 1.00 96.19 98 PHE A C 1
ATOM 774 O O . PHE A 1 98 ? 14.275 -2.973 2.530 1.00 96.19 98 PHE A O 1
ATOM 781 N N . ASN A 1 99 ? 15.010 -0.913 2.062 1.00 96.88 99 ASN A N 1
ATOM 782 C CA . ASN A 1 99 ? 15.992 -0.882 3.139 1.00 96.88 99 ASN A CA 1
ATOM 783 C C . ASN A 1 99 ? 15.363 -0.483 4.491 1.00 96.88 99 ASN A C 1
ATOM 785 O O . ASN A 1 99 ? 14.159 -0.249 4.621 1.00 96.88 99 ASN A O 1
ATOM 789 N N . ARG A 1 100 ? 16.200 -0.384 5.531 1.00 97.81 100 ARG A N 1
ATOM 790 C CA . ARG A 1 100 ? 15.759 -0.040 6.892 1.00 97.81 100 ARG A CA 1
ATOM 791 C C . ARG A 1 100 ? 15.070 1.324 6.982 1.00 97.81 100 ARG A C 1
ATOM 793 O O . ARG A 1 100 ? 14.155 1.479 7.786 1.00 97.81 100 ARG A O 1
ATOM 800 N N . GLU A 1 101 ? 15.521 2.300 6.201 1.00 97.69 101 GLU A N 1
ATOM 801 C CA . GLU A 1 101 ? 14.966 3.654 6.207 1.00 97.69 101 GLU A CA 1
ATOM 802 C C . GLU A 1 101 ? 13.530 3.648 5.679 1.00 97.69 101 GLU A C 1
ATOM 804 O O . GLU A 1 101 ? 12.620 4.090 6.380 1.00 97.69 101 GLU A O 1
ATOM 809 N N . ALA A 1 102 ? 13.294 3.038 4.516 1.00 97.12 102 ALA A N 1
ATOM 8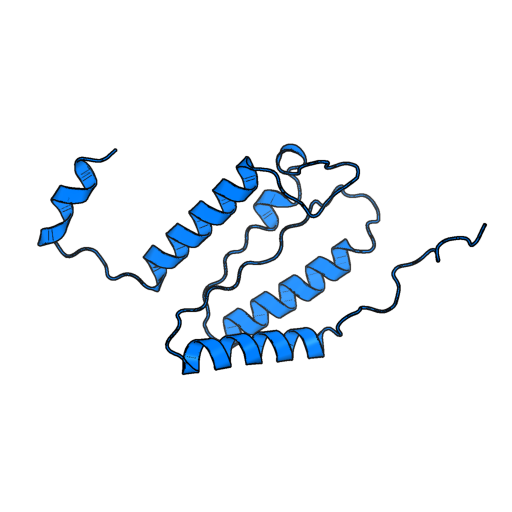10 C CA . ALA A 1 102 ? 11.936 2.872 4.003 1.00 97.12 102 ALA A CA 1
ATOM 811 C C . ALA A 1 102 ? 11.065 1.999 4.913 1.00 97.12 102 ALA A C 1
ATOM 813 O O . ALA A 1 102 ? 9.897 2.320 5.123 1.00 97.12 102 ALA A O 1
ATOM 814 N N . GLY A 1 103 ? 11.624 0.944 5.514 1.00 97.69 103 GLY A N 1
ATOM 815 C CA . GLY A 1 103 ? 10.904 0.135 6.498 1.00 97.69 103 GLY A CA 1
ATOM 816 C C . GLY A 1 103 ? 10.408 0.963 7.686 1.00 97.69 103 GLY A C 1
ATOM 817 O O . GLY A 1 103 ? 9.256 0.822 8.093 1.00 97.69 103 GLY A O 1
ATOM 818 N N . ARG A 1 104 ? 11.238 1.885 8.192 1.00 97.94 104 ARG A N 1
ATOM 819 C CA . ARG A 1 104 ? 10.837 2.832 9.239 1.00 97.94 104 ARG A CA 1
ATOM 820 C C . ARG A 1 104 ? 9.725 3.764 8.760 1.00 97.94 104 ARG A C 1
ATOM 822 O O . ARG A 1 104 ? 8.728 3.891 9.454 1.00 97.94 104 ARG A O 1
ATOM 829 N N . MET A 1 105 ? 9.842 4.341 7.563 1.00 96.75 105 MET A N 1
ATOM 830 C CA . MET A 1 105 ? 8.801 5.216 7.002 1.00 96.75 105 MET A CA 1
ATOM 831 C C . MET A 1 105 ? 7.443 4.510 6.869 1.00 96.75 105 MET A C 1
ATOM 833 O O . MET A 1 105 ? 6.400 5.107 7.136 1.00 96.75 105 MET A O 1
ATOM 837 N N . ILE A 1 106 ? 7.446 3.242 6.446 1.00 97.44 106 ILE A N 1
ATOM 838 C CA . ILE A 1 106 ? 6.230 2.428 6.338 1.00 97.44 106 ILE A CA 1
ATOM 839 C C . ILE A 1 106 ? 5.651 2.159 7.730 1.00 97.44 106 ILE A C 1
ATOM 841 O O . ILE A 1 106 ? 4.451 2.338 7.927 1.00 97.44 106 ILE A O 1
ATOM 845 N N . ALA A 1 107 ? 6.490 1.766 8.693 1.00 97.75 107 ALA A N 1
ATOM 846 C CA . ALA A 1 107 ? 6.065 1.503 10.065 1.00 97.75 107 ALA A CA 1
ATOM 847 C C . ALA A 1 107 ? 5.467 2.750 10.734 1.00 97.75 107 ALA A C 1
ATOM 849 O O . ALA A 1 107 ? 4.386 2.660 11.314 1.00 97.75 107 ALA A O 1
ATOM 850 N N . ASP A 1 108 ? 6.117 3.906 10.586 1.00 97.06 108 ASP A N 1
ATOM 851 C CA . ASP A 1 108 ? 5.631 5.184 11.109 1.00 97.06 108 ASP A CA 1
ATOM 852 C C . ASP A 1 108 ? 4.254 5.513 10.505 1.00 97.06 108 ASP A C 1
ATOM 854 O O . ASP A 1 108 ? 3.310 5.811 11.235 1.00 97.06 108 ASP A O 1
ATOM 858 N N . ARG A 1 109 ? 4.073 5.333 9.185 1.00 97.44 109 ARG A N 1
ATOM 859 C CA . ARG A 1 109 ? 2.775 5.597 8.543 1.00 97.44 109 ARG A CA 1
ATOM 860 C C . ARG A 1 109 ? 1.674 4.619 8.966 1.00 97.44 109 ARG A C 1
ATOM 862 O O . ARG A 1 109 ? 0.505 5.008 9.058 1.00 97.44 109 ARG A O 1
ATOM 869 N N . ILE A 1 110 ? 2.018 3.355 9.213 1.00 97.38 110 ILE A N 1
ATOM 870 C CA . ILE A 1 110 ? 1.081 2.379 9.785 1.00 97.38 110 ILE A CA 1
ATOM 871 C C . ILE A 1 110 ? 0.673 2.822 11.193 1.00 97.38 110 ILE A C 1
ATOM 873 O O . ILE A 1 110 ? -0.521 2.860 11.479 1.00 97.38 110 ILE A O 1
ATOM 877 N N . ALA A 1 111 ? 1.630 3.200 12.043 1.00 96.94 111 ALA A N 1
ATOM 878 C CA . ALA A 1 111 ? 1.361 3.646 13.408 1.00 96.94 111 ALA A CA 1
ATOM 879 C C . ALA A 1 111 ? 0.459 4.890 13.440 1.00 96.94 111 ALA A C 1
ATOM 881 O O . ALA A 1 111 ? -0.532 4.899 14.167 1.00 96.94 111 ALA A O 1
ATOM 882 N N . GLU A 1 112 ? 0.736 5.891 12.599 1.00 95.81 112 GLU A N 1
ATOM 883 C CA . GLU A 1 112 ? -0.134 7.062 12.416 1.00 95.81 112 GLU A CA 1
ATOM 884 C C . GLU A 1 112 ? -1.562 6.646 12.044 1.00 95.81 112 GLU A C 1
ATOM 886 O O . GLU A 1 112 ? -2.522 7.090 12.665 1.00 95.81 112 GLU A O 1
ATOM 891 N N . THR A 1 113 ? -1.710 5.730 11.082 1.00 96.88 113 THR A N 1
ATOM 892 C CA . THR A 1 113 ? -3.028 5.252 10.636 1.00 96.88 113 THR A CA 1
ATOM 893 C C . THR A 1 113 ? -3.769 4.518 11.755 1.00 96.88 113 THR A C 1
ATOM 895 O O . THR A 1 113 ? -4.984 4.661 11.878 1.00 96.88 113 THR A O 1
ATOM 898 N N . VAL A 1 114 ? -3.061 3.753 12.593 1.00 96.75 114 VAL A N 1
ATOM 899 C CA . VAL A 1 114 ? -3.657 3.100 13.767 1.00 96.75 114 VAL A CA 1
ATOM 900 C C . VAL A 1 114 ? -4.191 4.136 14.752 1.00 96.75 114 VAL A C 1
ATOM 902 O O . VAL A 1 114 ? -5.336 4.016 15.189 1.00 96.75 114 VAL A O 1
ATOM 905 N N . VAL A 1 115 ? -3.394 5.161 15.066 1.00 95.25 115 VAL A N 1
ATOM 906 C CA . VAL A 1 115 ? -3.799 6.249 15.968 1.00 95.25 115 VAL A CA 1
ATOM 907 C C . VAL A 1 115 ? -5.012 6.990 15.404 1.00 95.25 115 VAL A C 1
ATOM 909 O O . VAL A 1 115 ? -6.012 7.112 16.096 1.00 95.25 115 VAL A O 1
ATOM 912 N N . GLU A 1 116 ? -4.957 7.414 14.139 1.00 94.19 116 GLU A N 1
ATOM 913 C CA . GLU A 1 116 ? -6.007 8.206 13.481 1.00 94.19 116 GLU A CA 1
ATOM 914 C C . GLU A 1 116 ? -7.349 7.467 13.338 1.00 94.19 116 GLU A C 1
ATOM 916 O O . GLU A 1 116 ? -8.395 8.107 13.225 1.00 94.19 116 GLU A O 1
ATOM 921 N N . LYS A 1 117 ? -7.332 6.132 13.219 1.00 95.62 117 LYS A N 1
ATOM 922 C CA . LYS A 1 117 ? -8.519 5.354 12.820 1.00 95.62 117 LYS A CA 1
ATOM 923 C C . LYS A 1 117 ? -9.094 4.470 13.911 1.00 95.62 117 LYS A C 1
ATOM 925 O O . LYS A 1 117 ? -10.282 4.166 13.841 1.00 95.62 117 LYS A O 1
ATOM 930 N N . PHE A 1 118 ? -8.280 4.030 14.866 1.00 94.12 118 PHE A N 1
ATOM 931 C CA . PHE A 1 118 ? -8.688 2.985 15.808 1.00 94.12 118 PHE A CA 1
ATOM 932 C C . PHE A 1 118 ? -8.446 3.325 17.271 1.00 94.12 118 PHE A C 1
ATOM 934 O O . PHE A 1 118 ? -9.010 2.649 18.130 1.00 94.12 118 PHE A O 1
ATOM 941 N N . LEU A 1 119 ? -7.626 4.332 17.575 1.00 89.81 119 LEU A N 1
ATOM 942 C CA . LEU A 1 119 ? -7.439 4.773 18.950 1.00 89.81 119 LEU A CA 1
ATOM 943 C C . LEU A 1 119 ? -8.359 5.961 19.252 1.00 89.81 119 LEU A C 1
ATOM 945 O O . LEU A 1 119 ? -8.585 6.797 18.378 1.00 89.81 119 LEU A O 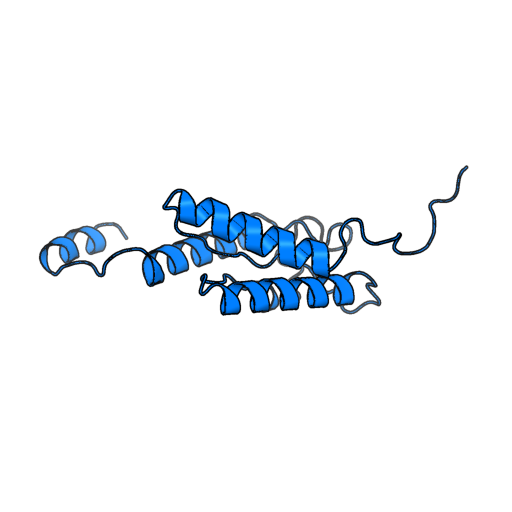1
ATOM 949 N N . PRO A 1 120 ? -8.916 6.036 20.471 1.00 80.50 120 PRO A N 1
ATOM 950 C CA . PRO A 1 120 ? -9.693 7.192 20.884 1.00 80.50 120 PRO A CA 1
ATOM 951 C C . PRO A 1 120 ? -8.803 8.437 20.944 1.00 80.50 120 PRO A C 1
ATOM 953 O O . PRO A 1 120 ? -7.604 8.346 21.227 1.00 80.50 120 PRO A O 1
ATOM 956 N N . GLU A 1 121 ? -9.414 9.603 20.723 1.00 76.62 121 GLU A N 1
ATOM 957 C CA . GLU A 1 121 ? -8.770 10.869 21.062 1.00 76.62 121 GLU A CA 1
ATOM 958 C C . GLU A 1 121 ? -8.387 10.847 22.550 1.00 76.62 121 GLU A C 1
ATOM 960 O O . GLU A 1 121 ? -9.192 10.391 23.374 1.00 76.62 121 GLU A O 1
ATOM 965 N N . PRO A 1 122 ? -7.177 11.307 22.914 1.00 69.00 122 PRO A N 1
ATOM 966 C CA . PRO A 1 122 ? -6.798 11.421 24.312 1.00 69.00 122 PRO A CA 1
ATOM 967 C C . PRO A 1 122 ? -7.820 12.300 25.030 1.00 69.00 122 PRO A C 1
ATOM 969 O O . PRO A 1 122 ? -8.138 13.396 24.567 1.00 69.00 122 PRO A O 1
ATOM 972 N N . THR A 1 123 ? -8.337 11.834 26.160 1.00 76.81 123 THR A N 1
ATOM 973 C CA . THR A 1 123 ? -9.132 12.695 27.034 1.00 76.81 123 THR A CA 1
ATOM 974 C C . THR A 1 123 ? -8.212 13.708 27.721 1.00 76.81 123 THR A C 1
ATOM 976 O O . THR A 1 123 ? -7.013 13.463 27.888 1.00 76.81 123 THR A O 1
ATOM 979 N N . ASP A 1 124 ? -8.763 14.853 28.137 1.00 71.94 124 ASP A N 1
ATOM 980 C CA . ASP A 1 124 ? -7.999 15.948 28.763 1.00 71.94 124 ASP A CA 1
ATOM 981 C C . ASP A 1 124 ? -7.186 15.504 30.003 1.00 71.94 124 ASP A C 1
ATOM 983 O O . ASP A 1 124 ? -6.169 16.118 30.332 1.00 71.94 124 ASP A O 1
ATOM 987 N N . ASP A 1 125 ? -7.570 14.396 30.645 1.00 66.56 125 ASP A N 1
ATOM 988 C CA . ASP A 1 125 ? -6.882 13.821 31.806 1.00 66.56 125 ASP A CA 1
ATOM 989 C C . ASP A 1 125 ? -5.565 13.085 31.456 1.00 66.56 125 ASP A C 1
ATOM 991 O O . ASP A 1 125 ? -4.721 12.883 32.332 1.00 66.56 125 ASP A O 1
ATOM 995 N N . GLU A 1 126 ? -5.335 12.713 30.188 1.00 59.81 126 GLU A N 1
ATOM 996 C CA . GLU A 1 126 ? -4.151 11.949 29.741 1.00 59.81 126 GLU A CA 1
ATOM 997 C C . GLU A 1 126 ? -3.090 12.798 29.005 1.00 59.81 126 GLU A C 1
ATOM 999 O O . GLU A 1 126 ? -1.969 12.339 28.752 1.00 59.81 126 GLU A O 1
ATOM 1004 N N . ALA A 1 127 ? -3.395 14.065 28.704 1.00 56.00 127 ALA A N 1
ATOM 1005 C CA . ALA A 1 127 ? -2.518 14.985 27.974 1.00 56.00 127 ALA A CA 1
ATOM 1006 C C . ALA A 1 127 ? -1.113 15.225 28.592 1.00 56.00 127 ALA A C 1
ATOM 1008 O O . ALA A 1 127 ? -0.140 15.291 27.829 1.00 56.00 127 ALA A O 1
ATOM 1009 N N . PRO A 1 128 ? -0.921 15.328 29.927 1.00 54.81 128 PRO A N 1
ATOM 1010 C CA . PRO A 1 128 ? 0.391 15.686 30.472 1.00 54.81 128 PRO A CA 1
ATOM 1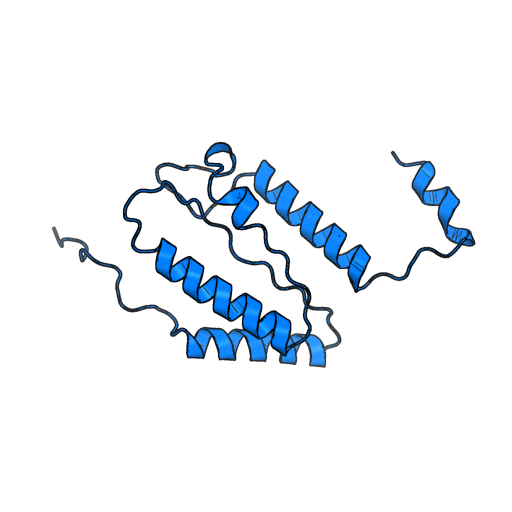011 C C . PRO A 1 128 ? 1.430 14.552 30.410 1.00 54.81 128 PRO A C 1
ATOM 1013 O O . PRO A 1 128 ? 2.625 14.828 30.510 1.00 54.81 128 PRO A O 1
ATOM 1016 N N . ALA A 1 129 ? 1.030 13.293 30.190 1.00 55.38 129 ALA A N 1
ATOM 1017 C CA . ALA A 1 129 ? 1.969 12.166 30.146 1.00 55.38 129 ALA A CA 1
ATOM 1018 C C . ALA A 1 129 ? 2.772 12.088 28.831 1.00 55.38 129 ALA A C 1
ATOM 1020 O O . ALA A 1 129 ? 3.891 11.577 28.820 1.00 55.38 129 ALA A O 1
ATOM 1021 N N . ARG A 1 130 ? 2.242 12.622 27.720 1.00 55.28 130 ARG A N 1
ATOM 1022 C CA . ARG A 1 130 ? 2.915 12.591 26.405 1.00 55.28 130 ARG A CA 1
ATOM 1023 C C . ARG A 1 130 ? 3.943 13.707 26.207 1.00 55.28 130 ARG A C 1
ATOM 1025 O O . ARG A 1 130 ? 4.875 13.530 25.431 1.00 55.28 130 ARG A O 1
ATOM 1032 N N . ALA A 1 131 ? 3.816 14.822 26.926 1.00 53.28 131 ALA A N 1
ATOM 1033 C CA . ALA A 1 131 ? 4.742 15.953 26.819 1.00 53.28 131 ALA A CA 1
ATOM 1034 C C . ALA A 1 131 ? 6.102 15.709 27.509 1.00 53.28 131 ALA A C 1
ATOM 1036 O O . ALA A 1 131 ? 7.047 16.453 27.273 1.00 53.28 131 ALA A O 1
ATOM 1037 N N . ALA A 1 132 ? 6.213 14.677 28.351 1.00 53.16 132 ALA A N 1
ATOM 1038 C CA . ALA A 1 132 ? 7.408 14.406 29.154 1.00 53.16 132 ALA A CA 1
ATOM 1039 C C . ALA A 1 132 ? 8.378 13.375 28.536 1.00 53.16 132 ALA A C 1
ATOM 1041 O O . ALA A 1 132 ? 9.374 13.032 29.169 1.00 53.16 132 ALA A O 1
ATOM 1042 N N . GLY A 1 133 ? 8.082 12.850 27.339 1.00 54.84 133 GLY A N 1
ATOM 1043 C CA . GLY A 1 133 ? 8.814 11.730 26.728 1.00 54.84 133 GLY A CA 1
ATOM 1044 C C . GLY A 1 133 ? 9.457 11.999 25.362 1.00 54.84 133 GLY A C 1
ATOM 1045 O O . GLY A 1 133 ? 9.840 11.029 24.709 1.00 54.84 133 GLY A O 1
ATOM 1046 N N . GLN A 1 134 ? 9.539 13.259 24.917 1.00 41.25 134 GLN A N 1
ATOM 1047 C CA . GLN A 1 134 ? 10.259 13.666 23.697 1.00 41.25 134 GLN A CA 1
ATOM 1048 C C . GLN A 1 134 ? 11.622 14.273 24.026 1.00 41.25 134 GLN A C 1
ATOM 1050 O O . GLN A 1 134 ? 11.691 15.061 24.995 1.00 41.25 134 GLN A O 1
#

Nearest PDB structures (foldseek):
  3rjt-assembly1_B  TM=7.870E-01  e=5.620E-04  Alicyclobacillus acidocaldarius subsp. acidocaldarius DSM 446
  5jd3-assembly1_A  TM=7.500E-01  e=8.708E-04  uncultured bacterium
  4oap-assembly1_A  TM=7.347E-01  e=1.733E-03  Geobacillus stearothermophilus
  5bn1-assembly1_A  TM=6.945E-01  e=1.267E-03  Geobacillus stearothermophilus
  4jhl-assembly1_A  TM=7.048E-01  e=2.369E-03  Geobacillus stearothermophilus

Solvent-accessible surface area (backbone atoms only — not comparable to full-atom values): 8279 Å² total; per-residue (Å²): 134,87,77,77,81,88,67,88,67,82,71,94,63,52,73,65,57,50,45,53,52,52,51,49,56,54,49,58,40,42,76,74,70,46,90,65,69,47,70,50,83,53,44,53,58,84,83,62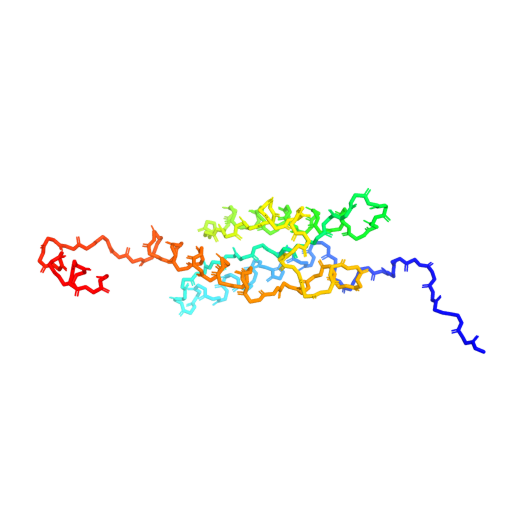,97,51,81,60,53,65,50,52,56,52,53,48,52,45,53,53,51,51,26,61,77,68,70,37,54,71,48,78,49,35,87,74,40,22,78,37,60,90,38,27,68,40,54,93,86,33,45,65,52,59,26,73,68,42,51,48,56,52,51,54,53,49,52,52,50,45,50,78,72,72,47,78,79,81,53,88,90,57,56,74,71,66,74,76,75,120

pLDDT: mean 87.37, std 15.95, range [41.25, 98.69]

Sequence (134 aa):
ALSKPQGPGPLRVGVEDYRDNLRAMIDDSREEGANVILVLSPYLDLGHDQDWVPMHRRYKRVASAVAEEKGVPVVDVVDKLRFAPNLFMEPDTDQIHFNREAGRMIADRIAETVVEKFLPEPTDDEAPARAAGQ

Secondary structure (DSSP, 8-state):
--PPPSS-PSPSS-HHHHHHHHHHHHHHHHHTT----EEPPP----SS--THHHHHHHHHHHHHHHHHHHT--EE--HHHHTT-GGGEEETTTEEEEE-HHHHHHHHHHHHHHHHHHHSPPPPTTTHHHHTT--

Mean predicted aligned error: 7.64 Å

Radius of gyration: 18.88 Å; Cα contacts (8 Å, |Δi|>4): 112; chains: 1; bounding box: 38×41×54 Å

Foldseek 3Di:
DDDDDPDDDPDPADLVRLLVVLLVVVVVCVVVVDQDEAEQQAWADPVPPPVCVVVSVSNSVSNVVSCVVSVHHYHYCHVVPHHPCVQAPHSVPDGRHGDPVVVVVSVVSVVVCCCVPPNDDDDPVCVVVVVVPD